Protein AF-A0A3S3RGV7-F1 (afdb_monomer_lite)

Foldseek 3Di:
DDDDDDDDQDPTVDPLLVQLLVLLCVLLVVQVFDDDPVVSVVCSPPQLLVSLVVRCVVPNGPDDDSVRSSVSSLQSSDDLVSLVVCVVVVHQFEDQDDPVCQVPCSCVSHQYYDVDPVVDDPVNVVSSVD

Structure (mmCIF, N/CA/C/O backbone):
data_AF-A0A3S3RGV7-F1
#
_entry.id   AF-A0A3S3RGV7-F1
#
loop_
_atom_site.group_PDB
_atom_site.id
_atom_site.type_symbol
_atom_site.label_atom_id
_atom_site.label_alt_id
_atom_site.label_comp_id
_atom_site.label_asym_id
_atom_site.label_entity_id
_atom_site.label_seq_id
_atom_site.pdbx_PDB_ins_code
_atom_site.Cartn_x
_atom_site.Cartn_y
_atom_site.Cartn_z
_atom_site.occupancy
_atom_site.B_iso_or_equiv
_atom_site.auth_seq_id
_atom_site.auth_comp_id
_atom_site.auth_asym_id
_atom_site.auth_atom_id
_atom_site.pdbx_PDB_model_num
ATOM 1 N N . MET A 1 1 ? 23.051 -11.922 -22.084 1.00 54.38 1 MET A N 1
ATOM 2 C CA . MET A 1 1 ? 22.846 -12.177 -20.646 1.00 54.38 1 MET A CA 1
ATOM 3 C C . MET A 1 1 ? 22.463 -10.845 -20.051 1.00 54.38 1 MET A C 1
ATOM 5 O O . MET A 1 1 ? 23.283 -9.934 -20.087 1.00 54.38 1 MET A O 1
ATOM 9 N N . THR A 1 2 ? 21.200 -10.691 -19.680 1.00 66.56 2 THR A N 1
ATOM 10 C CA . THR A 1 2 ? 20.667 -9.413 -19.209 1.00 66.56 2 THR A CA 1
ATOM 11 C C . THR A 1 2 ? 20.528 -9.514 -17.702 1.00 66.56 2 THR A C 1
ATOM 13 O O . THR A 1 2 ? 19.940 -10.471 -17.209 1.00 66.56 2 THR A O 1
ATOM 16 N N . TYR A 1 3 ? 21.135 -8.577 -16.984 1.00 74.12 3 TYR A N 1
ATOM 17 C CA . TYR A 1 3 ? 21.075 -8.513 -15.531 1.00 74.12 3 TYR A CA 1
ATOM 18 C C . TYR A 1 3 ? 20.183 -7.336 -15.158 1.00 74.12 3 TYR A C 1
ATOM 20 O O . TYR A 1 3 ? 20.345 -6.246 -15.705 1.00 74.12 3 TYR A O 1
ATOM 28 N N . ALA A 1 4 ? 19.247 -7.564 -14.247 1.00 82.50 4 ALA A N 1
ATOM 29 C CA . ALA A 1 4 ? 18.395 -6.534 -13.678 1.00 82.50 4 ALA A CA 1
ATOM 30 C C . ALA A 1 4 ? 18.506 -6.593 -12.155 1.00 82.50 4 ALA A C 1
ATOM 32 O O . ALA A 1 4 ? 18.733 -7.661 -11.585 1.00 82.50 4 ALA A O 1
ATOM 33 N N . VAL A 1 5 ? 18.356 -5.441 -11.508 1.00 83.38 5 VAL A N 1
ATOM 34 C CA . VAL A 1 5 ? 18.281 -5.333 -10.051 1.00 83.38 5 VAL A CA 1
ATOM 35 C C . VAL A 1 5 ? 16.910 -4.769 -9.720 1.00 83.38 5 VAL A C 1
ATOM 37 O O . VAL A 1 5 ? 16.525 -3.736 -10.266 1.00 83.38 5 VAL A O 1
ATOM 40 N N . ILE A 1 6 ? 16.171 -5.469 -8.863 1.00 84.25 6 ILE A N 1
ATOM 41 C CA . ILE A 1 6 ? 14.857 -5.039 -8.388 1.00 84.25 6 ILE A CA 1
ATOM 42 C C . ILE A 1 6 ? 15.060 -4.437 -7.004 1.00 84.25 6 ILE A C 1
ATOM 44 O O . ILE A 1 6 ? 15.626 -5.080 -6.121 1.00 84.25 6 ILE A O 1
ATOM 48 N N . PHE A 1 7 ? 14.617 -3.197 -6.848 1.00 81.75 7 PHE A N 1
ATOM 49 C CA . PHE A 1 7 ? 14.628 -2.478 -5.584 1.00 81.75 7 PHE A CA 1
ATOM 50 C C . PHE A 1 7 ? 13.195 -2.364 -5.082 1.00 81.75 7 PHE A C 1
ATOM 52 O O . PHE A 1 7 ? 12.288 -2.093 -5.870 1.00 81.75 7 PHE A O 1
ATOM 59 N N . ASP A 1 8 ? 13.011 -2.556 -3.781 1.00 81.50 8 ASP A N 1
ATOM 60 C CA . ASP A 1 8 ? 11.773 -2.152 -3.129 1.00 81.50 8 ASP A CA 1
ATOM 61 C C . ASP A 1 8 ? 11.682 -0.619 -3.088 1.00 81.50 8 ASP A C 1
ATOM 63 O O . ASP A 1 8 ? 12.696 0.084 -3.162 1.00 81.50 8 ASP A O 1
ATOM 67 N N . MET A 1 9 ? 10.467 -0.091 -3.020 1.00 76.25 9 MET A N 1
ATOM 68 C CA . MET A 1 9 ? 10.222 1.344 -3.055 1.00 76.25 9 MET A CA 1
ATOM 69 C C . MET A 1 9 ? 10.285 1.948 -1.650 1.00 76.25 9 MET A C 1
ATOM 71 O O . MET A 1 9 ? 11.045 2.895 -1.423 1.00 76.25 9 MET A O 1
ATOM 75 N N . ASP A 1 10 ? 9.499 1.403 -0.723 1.00 72.75 10 ASP A N 1
ATOM 76 C CA . ASP A 1 10 ? 9.257 1.982 0.597 1.00 72.75 10 ASP A CA 1
ATOM 77 C C . ASP A 1 10 ? 10.446 1.768 1.546 1.00 72.75 10 ASP A C 1
ATOM 79 O O . ASP A 1 10 ? 10.971 0.665 1.672 1.00 72.75 10 ASP A O 1
ATOM 83 N N . GLY A 1 11 ? 10.921 2.845 2.178 1.00 65.50 11 GLY A N 1
ATOM 84 C CA . GLY A 1 11 ? 12.062 2.804 3.105 1.00 65.50 11 GLY A CA 1
ATOM 85 C C . GLY A 1 11 ? 13.432 2.571 2.447 1.00 65.50 11 GLY A C 1
ATOM 86 O O . GLY A 1 11 ? 14.447 2.552 3.143 1.00 65.50 11 GLY A O 1
ATOM 87 N N . LEU A 1 12 ? 13.486 2.419 1.115 1.00 72.81 12 LEU A N 1
ATOM 88 C CA . LEU A 1 12 ? 14.729 2.240 0.357 1.00 72.81 12 LEU A CA 1
ATOM 89 C C . LEU A 1 12 ? 14.939 3.329 -0.700 1.00 72.81 12 LEU A C 1
ATOM 91 O O . LEU A 1 12 ? 15.961 4.015 -0.683 1.00 72.81 12 LEU A O 1
ATOM 95 N N . LEU A 1 13 ? 13.993 3.485 -1.631 1.00 74.62 13 LEU A N 1
ATOM 96 C CA . LEU A 1 13 ? 14.079 4.489 -2.699 1.00 74.62 13 LEU A CA 1
ATOM 97 C C . LEU A 1 13 ? 13.385 5.798 -2.325 1.00 74.62 13 LEU A C 1
ATOM 99 O O . LEU A 1 13 ? 13.789 6.863 -2.798 1.00 74.62 13 LEU A O 1
ATOM 103 N N . ILE A 1 14 ? 12.344 5.724 -1.494 1.00 73.69 14 ILE A N 1
ATOM 104 C CA . ILE A 1 14 ? 11.624 6.886 -0.979 1.00 73.69 14 ILE A CA 1
ATOM 105 C C . ILE A 1 14 ? 11.535 6.831 0.545 1.00 73.69 14 ILE A C 1
ATOM 107 O O . ILE A 1 14 ? 11.324 5.772 1.133 1.00 73.69 14 ILE A O 1
ATOM 111 N N . GLU A 1 15 ? 11.634 8.004 1.171 1.00 75.56 15 GLU A N 1
ATOM 112 C CA . GLU A 1 15 ? 11.292 8.185 2.581 1.00 75.56 15 GLU A CA 1
ATOM 113 C C . GLU A 1 15 ? 9.763 8.242 2.711 1.00 75.56 15 GLU A C 1
ATOM 115 O O . GLU A 1 15 ? 9.156 9.318 2.691 1.00 75.56 15 GLU A O 1
ATOM 120 N N . SER A 1 16 ? 9.123 7.072 2.712 1.00 76.62 16 SER A N 1
ATOM 121 C CA . SER A 1 16 ? 7.669 6.947 2.818 1.00 76.62 16 SER A CA 1
ATOM 122 C C . SER A 1 16 ? 7.174 6.784 4.252 1.00 76.62 16 SER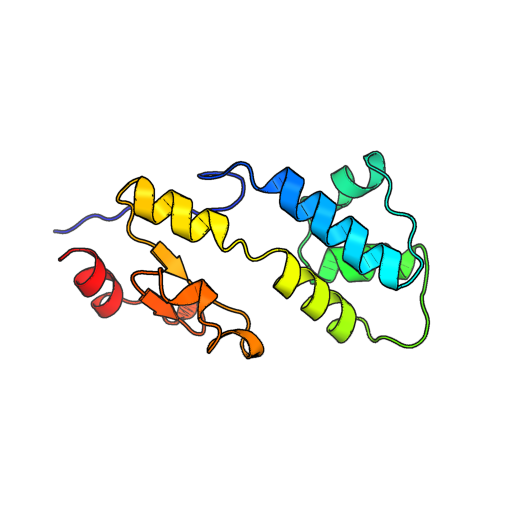 A C 1
ATOM 124 O O . SER A 1 16 ? 5.968 6.934 4.464 1.00 76.62 16 SER A O 1
ATOM 126 N N . GLU A 1 17 ? 8.043 6.580 5.250 1.00 79.62 17 GLU A N 1
ATOM 127 C CA . GLU A 1 17 ? 7.623 6.368 6.644 1.00 79.62 17 GLU A CA 1
ATOM 128 C C . GLU A 1 17 ? 6.706 7.480 7.191 1.00 79.62 17 GLU A C 1
ATOM 130 O O . GLU A 1 17 ? 5.719 7.158 7.858 1.00 79.62 17 GLU A O 1
ATOM 135 N N . PRO A 1 18 ? 6.921 8.783 6.894 1.00 81.06 18 PRO A N 1
ATOM 136 C CA . PRO A 1 18 ? 6.010 9.828 7.356 1.00 81.06 18 PRO A CA 1
ATOM 137 C C . PRO A 1 18 ? 4.591 9.690 6.787 1.00 81.06 18 PRO A C 1
ATOM 139 O O . PRO A 1 18 ? 3.620 10.042 7.457 1.00 81.06 18 PRO A O 1
ATOM 142 N N . LEU A 1 19 ? 4.458 9.180 5.557 1.00 80.38 19 LEU A N 1
ATOM 143 C CA . LEU A 1 19 ? 3.159 8.947 4.922 1.00 80.38 19 LEU A CA 1
ATOM 144 C C . LEU A 1 19 ? 2.454 7.742 5.546 1.00 80.38 19 LEU A C 1
ATOM 146 O O . LEU A 1 19 ? 1.253 7.822 5.798 1.00 80.38 19 LEU A O 1
ATOM 150 N N . TRP A 1 20 ? 3.201 6.675 5.846 1.00 80.69 20 TRP A N 1
ATOM 151 C CA . TRP A 1 20 ? 2.693 5.500 6.557 1.00 80.69 20 TRP A CA 1
ATOM 152 C C . TRP A 1 20 ? 2.176 5.866 7.952 1.00 80.69 20 TRP A C 1
ATOM 154 O O . TRP A 1 20 ? 1.036 5.548 8.281 1.00 80.69 20 TRP A O 1
ATOM 164 N N . LYS A 1 21 ? 2.943 6.642 8.731 1.00 84.62 21 LYS A N 1
ATOM 165 C CA . LYS A 1 21 ? 2.512 7.124 10.057 1.00 84.62 21 LYS A CA 1
ATOM 166 C C . LYS A 1 21 ? 1.228 7.950 9.990 1.00 84.62 21 LYS A C 1
ATOM 168 O O . LYS A 1 21 ? 0.342 7.806 10.830 1.00 84.62 21 LYS A O 1
ATOM 173 N N . GLU A 1 22 ? 1.101 8.816 8.986 1.00 85.62 22 GLU A N 1
ATOM 174 C CA . GLU A 1 22 ? -0.108 9.622 8.813 1.00 85.62 22 GLU A CA 1
ATOM 175 C C . GLU A 1 22 ? -1.313 8.777 8.370 1.00 85.62 22 GLU A C 1
ATOM 177 O O . GLU A 1 22 ? -2.428 8.996 8.850 1.00 85.62 22 GLU A O 1
ATOM 182 N N . ALA A 1 23 ? -1.104 7.796 7.489 1.00 86.00 23 ALA A N 1
ATOM 183 C CA . ALA A 1 23 ? -2.134 6.853 7.069 1.00 86.00 23 ALA A CA 1
ATOM 184 C C . ALA A 1 23 ? -2.644 6.009 8.248 1.00 86.00 23 ALA A C 1
ATOM 186 O O . ALA A 1 23 ? -3.855 5.973 8.491 1.00 86.00 23 ALA A O 1
ATOM 187 N N . GLU A 1 24 ? -1.728 5.425 9.023 1.00 89.44 24 GLU A N 1
ATOM 188 C CA . GLU A 1 24 ? -2.012 4.680 10.251 1.00 89.44 24 GLU A CA 1
ATOM 189 C C . GLU A 1 24 ? -2.833 5.543 11.218 1.00 89.44 24 GLU A C 1
ATOM 191 O O . GLU A 1 24 ? -3.945 5.178 11.616 1.00 89.44 24 GLU A O 1
ATOM 196 N N . ARG A 1 25 ? -2.346 6.751 11.529 1.00 90.81 25 ARG A N 1
ATOM 197 C CA . ARG A 1 25 ? -3.027 7.684 12.432 1.00 90.81 25 ARG A CA 1
ATOM 198 C C . ARG A 1 25 ? -4.450 7.975 11.971 1.00 90.81 25 ARG A C 1
ATOM 200 O O . ARG A 1 25 ? -5.362 7.928 12.793 1.00 90.81 25 ARG A O 1
ATOM 207 N N . GLN A 1 26 ? -4.664 8.260 10.687 1.00 91.00 26 GLN A N 1
ATOM 208 C CA . GLN A 1 26 ? -5.994 8.554 10.145 1.00 91.00 26 GLN A CA 1
ATOM 209 C C . GLN A 1 26 ? -6.945 7.356 10.236 1.00 91.00 26 GLN A C 1
ATOM 211 O O . GLN A 1 26 ? -8.090 7.518 10.668 1.00 91.00 26 GLN A O 1
ATOM 216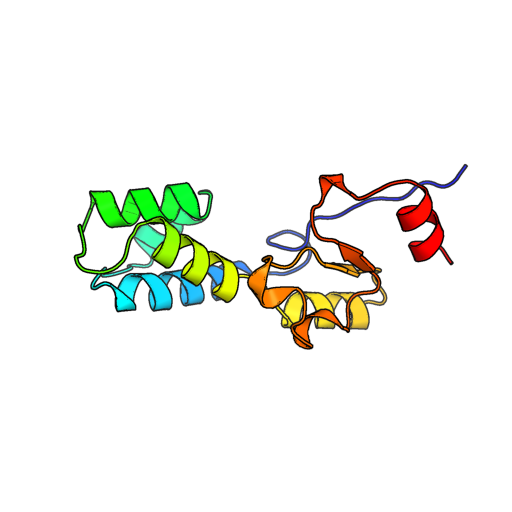 N N . VAL A 1 27 ? -6.493 6.165 9.837 1.00 92.69 27 VAL A N 1
ATOM 217 C CA . VAL A 1 27 ? -7.342 4.968 9.794 1.00 92.69 27 VAL A CA 1
ATOM 218 C C . VAL A 1 27 ? -7.712 4.516 11.201 1.00 92.69 27 VAL A C 1
ATOM 220 O O . VAL A 1 27 ? -8.902 4.371 11.495 1.00 92.69 27 VAL A O 1
ATOM 223 N N . PHE A 1 28 ? -6.741 4.392 12.104 1.00 93.81 28 PHE A N 1
ATOM 224 C CA . PHE A 1 28 ? -6.997 3.922 13.465 1.00 93.81 28 PHE A CA 1
ATOM 225 C C . PHE A 1 28 ? -7.732 4.968 14.316 1.00 93.81 28 PHE A C 1
ATOM 227 O O . PHE A 1 28 ? -8.648 4.618 15.066 1.00 93.81 28 PHE A O 1
ATOM 234 N N . SER A 1 29 ? -7.470 6.265 14.116 1.00 93.75 29 SER A N 1
ATOM 235 C CA . SER A 1 29 ? -8.281 7.320 14.751 1.00 93.75 29 SER A CA 1
ATOM 236 C C . SER A 1 29 ? -9.749 7.261 14.319 1.00 93.75 29 SER A C 1
ATOM 238 O O . SER A 1 29 ? -10.632 7.552 15.125 1.00 93.75 29 SER A O 1
ATOM 240 N N . SER A 1 30 ? -10.043 6.830 13.083 1.00 93.62 30 SER A N 1
ATOM 241 C CA . SER A 1 30 ? -11.426 6.677 12.598 1.00 93.62 30 SER A CA 1
ATOM 242 C C . SER A 1 30 ? -12.220 5.586 13.326 1.00 93.62 30 SER A C 1
ATOM 244 O O . SER A 1 30 ? -13.450 5.625 13.321 1.00 93.62 30 SER A O 1
ATOM 246 N N . VAL A 1 31 ? -11.531 4.634 13.962 1.00 94.69 31 VAL A N 1
ATOM 247 C CA . VAL A 1 31 ? -12.127 3.577 14.794 1.00 94.69 31 VAL A CA 1
ATOM 248 C C . VAL A 1 31 ? -11.928 3.830 16.294 1.00 94.69 31 VAL A C 1
ATOM 250 O O . VAL A 1 31 ? -12.196 2.960 17.114 1.00 94.69 31 VAL A O 1
ATOM 253 N N . GLY A 1 32 ? -11.510 5.043 16.673 1.00 92.38 32 GLY A N 1
ATOM 254 C CA . GLY A 1 32 ? -11.417 5.481 18.069 1.00 92.38 32 GLY A CA 1
ATOM 255 C C . GLY A 1 32 ? -10.090 5.171 18.764 1.00 92.38 32 GLY A C 1
ATOM 256 O O . GLY A 1 32 ? -9.987 5.350 19.977 1.00 92.38 32 GLY A O 1
ATOM 257 N N . VAL A 1 33 ? -9.068 4.726 18.033 1.00 93.06 33 VAL A N 1
ATOM 258 C CA . VAL A 1 33 ? -7.727 4.457 18.567 1.00 93.06 33 VAL A CA 1
ATOM 259 C C . VAL A 1 33 ? -6.909 5.745 18.643 1.00 93.06 33 VAL A C 1
ATOM 261 O O . VAL A 1 33 ? -6.845 6.515 17.691 1.00 93.06 33 VAL A O 1
ATOM 264 N N . GLN A 1 34 ? -6.248 5.968 19.779 1.00 89.38 34 GLN A N 1
ATOM 265 C CA . GLN A 1 34 ? -5.297 7.066 19.954 1.00 89.38 34 GLN A CA 1
ATOM 266 C C . GLN A 1 34 ? -3.896 6.603 19.538 1.00 89.38 34 GLN A C 1
ATOM 268 O O . GLN A 1 34 ? -3.212 5.918 20.299 1.00 89.38 34 GLN A O 1
ATOM 273 N N . VAL A 1 35 ? -3.480 6.975 18.328 1.00 87.75 35 VAL A N 1
ATOM 274 C CA . VAL A 1 35 ? -2.141 6.672 17.804 1.00 87.75 35 VAL A CA 1
ATOM 275 C C . VAL A 1 35 ? -1.161 7.735 18.299 1.00 87.75 35 VAL A C 1
ATOM 277 O O . VAL A 1 35 ? -1.313 8.915 17.987 1.00 87.75 35 VAL A O 1
ATOM 280 N N . THR A 1 36 ? -0.171 7.326 19.094 1.00 85.88 36 THR A N 1
ATOM 281 C CA . THR A 1 36 ? 0.931 8.185 19.554 1.00 85.88 36 THR A CA 1
ATOM 282 C C . THR A 1 36 ? 2.220 7.828 18.819 1.00 85.88 36 THR A C 1
ATOM 284 O O . THR A 1 36 ? 2.401 6.678 18.423 1.00 85.88 36 THR A O 1
ATOM 287 N N . ASP A 1 37 ? 3.148 8.778 18.690 1.00 82.75 37 ASP A N 1
ATOM 288 C CA . ASP A 1 37 ? 4.395 8.576 17.931 1.00 82.75 37 ASP A CA 1
ATOM 289 C C . ASP A 1 37 ? 5.224 7.386 18.444 1.00 82.75 37 ASP A C 1
ATOM 291 O O . ASP A 1 37 ? 5.722 6.582 17.662 1.00 82.75 37 ASP A O 1
ATOM 295 N N . SER A 1 38 ? 5.298 7.208 19.768 1.00 82.12 38 SER A N 1
ATOM 296 C CA . SER A 1 38 ? 6.018 6.085 20.389 1.00 82.12 38 SER A CA 1
ATOM 297 C C . SER A 1 38 ? 5.400 4.716 20.073 1.00 82.12 38 SER A C 1
ATOM 299 O O . SER A 1 38 ? 6.093 3.698 20.109 1.00 82.12 38 SER A O 1
ATOM 301 N N . LEU A 1 39 ? 4.095 4.667 19.799 1.00 79.75 39 LEU A N 1
ATOM 302 C CA . LEU A 1 39 ? 3.423 3.435 19.400 1.00 79.75 39 LEU A CA 1
ATOM 303 C C . LEU A 1 39 ? 3.519 3.203 17.896 1.00 79.75 39 LEU A C 1
ATOM 305 O O . LEU A 1 39 ? 3.713 2.056 17.507 1.00 79.75 39 LEU A O 1
ATOM 309 N N . ALA A 1 40 ? 3.482 4.273 17.100 1.00 78.12 40 ALA A N 1
ATOM 310 C CA . ALA A 1 40 ? 3.729 4.225 15.661 1.00 78.12 40 ALA A CA 1
ATOM 311 C C . ALA A 1 40 ? 5.130 3.659 15.330 1.00 78.12 40 ALA A C 1
ATOM 313 O O . ALA A 1 40 ? 5.329 2.972 14.334 1.00 78.12 40 ALA A O 1
ATOM 314 N N . GLU A 1 41 ? 6.129 3.894 16.188 1.00 83.69 41 GLU A N 1
ATOM 315 C CA . GLU A 1 41 ? 7.460 3.278 16.044 1.00 83.69 41 GLU A CA 1
ATOM 316 C C . GLU A 1 41 ? 7.455 1.756 16.257 1.00 83.69 41 GLU A C 1
ATOM 318 O O . GLU A 1 41 ? 8.238 1.047 15.631 1.00 83.69 41 GLU A O 1
ATOM 323 N N . GLN A 1 42 ? 6.577 1.231 17.121 1.00 85.06 42 GLN A N 1
ATOM 324 C CA . GLN A 1 42 ? 6.465 -0.219 17.340 1.00 85.06 42 GLN A CA 1
ATOM 325 C C . GLN A 1 42 ? 5.792 -0.906 16.154 1.00 85.06 42 GLN A C 1
ATOM 327 O O . GLN A 1 42 ? 6.119 -2.047 15.832 1.00 85.06 42 GLN A O 1
ATOM 332 N N . THR A 1 43 ? 4.844 -0.216 15.528 1.00 88.19 43 THR A N 1
ATOM 333 C CA . THR A 1 43 ? 4.041 -0.726 14.423 1.00 88.19 43 THR A CA 1
ATOM 334 C C . THR A 1 43 ? 4.716 -0.588 13.063 1.00 88.19 43 THR A C 1
ATOM 336 O O . THR A 1 43 ? 4.385 -1.351 12.163 1.00 88.19 43 THR A O 1
ATOM 339 N N . ALA A 1 44 ? 5.721 0.283 12.926 1.00 83.44 44 ALA A N 1
ATOM 340 C CA . ALA A 1 44 ? 6.426 0.541 11.667 1.00 83.44 44 ALA A CA 1
ATOM 341 C C . ALA A 1 44 ? 7.024 -0.708 10.986 1.00 83.44 44 ALA A C 1
ATOM 343 O O . ALA A 1 44 ? 7.133 -0.748 9.766 1.00 83.44 44 ALA A O 1
ATOM 344 N N . ALA A 1 45 ? 7.407 -1.734 11.754 1.00 83.38 45 ALA A N 1
ATOM 345 C CA . ALA A 1 45 ? 7.976 -2.978 11.221 1.00 83.38 45 ALA A CA 1
ATOM 346 C C . ALA A 1 45 ? 6.945 -4.112 11.048 1.00 83.38 45 ALA A C 1
ATOM 348 O O . ALA A 1 45 ? 7.314 -5.249 10.741 1.00 83.38 45 ALA A O 1
ATOM 349 N N . MET A 1 46 ? 5.666 -3.846 11.315 1.00 89.62 46 MET A N 1
ATOM 350 C CA . MET A 1 46 ? 4.599 -4.841 11.248 1.00 89.62 46 MET A CA 1
ATOM 351 C C . MET A 1 46 ? 3.959 -4.873 9.861 1.00 89.62 46 MET A C 1
ATOM 353 O O . MET A 1 46 ? 3.955 -3.891 9.127 1.00 89.62 46 MET A O 1
ATOM 357 N N . THR A 1 47 ? 3.361 -6.011 9.513 1.00 88.62 47 THR A N 1
ATOM 358 C CA . THR A 1 47 ? 2.448 -6.070 8.368 1.00 88.62 47 THR A CA 1
ATOM 359 C C . THR A 1 47 ? 1.150 -5.329 8.686 1.00 88.62 47 THR A C 1
ATOM 361 O O . THR A 1 47 ? 0.775 -5.217 9.855 1.00 88.62 47 THR A O 1
ATOM 364 N N . THR A 1 48 ? 0.417 -4.911 7.654 1.00 88.56 48 THR A N 1
ATOM 365 C CA . THR A 1 48 ? -0.916 -4.284 7.756 1.00 88.56 48 THR A CA 1
ATOM 366 C C . THR A 1 48 ? -1.864 -5.075 8.673 1.00 88.56 48 THR A C 1
ATOM 368 O O . THR A 1 48 ? -2.481 -4.522 9.591 1.00 88.56 48 THR A O 1
ATOM 371 N N . ARG A 1 49 ? -1.897 -6.410 8.523 1.00 93.00 49 ARG A N 1
ATOM 372 C CA . ARG A 1 49 ? -2.634 -7.328 9.410 1.00 93.00 49 ARG A CA 1
ATOM 373 C C . ARG A 1 49 ? -2.173 -7.234 10.861 1.00 93.00 49 ARG A C 1
ATOM 375 O O . ARG A 1 49 ? -3.001 -7.039 11.749 1.00 93.00 49 ARG A O 1
ATOM 382 N N . ALA A 1 50 ? -0.872 -7.383 11.109 1.00 93.25 50 ALA A N 1
ATOM 383 C CA . ALA A 1 50 ? -0.326 -7.400 12.464 1.00 93.25 50 ALA A CA 1
ATOM 384 C C . ALA A 1 50 ? -0.527 -6.053 13.175 1.00 93.25 50 ALA A C 1
ATOM 386 O O . ALA A 1 50 ? -0.851 -6.029 14.360 1.00 93.25 50 ALA A O 1
ATOM 387 N N . VAL A 1 51 ? -0.421 -4.941 12.444 1.00 93.25 51 VAL A N 1
ATOM 388 C CA . VAL A 1 51 ? -0.741 -3.592 12.928 1.00 93.25 51 VAL A CA 1
ATOM 389 C C . VAL A 1 51 ? -2.208 -3.475 13.330 1.00 93.25 51 VAL A C 1
ATOM 391 O O . VAL A 1 51 ? -2.533 -2.969 14.406 1.00 93.25 51 VAL A O 1
ATOM 394 N N . THR A 1 52 ? -3.101 -4.002 12.496 1.00 94.50 52 THR A N 1
ATOM 395 C CA . THR A 1 52 ? -4.543 -3.958 12.740 1.00 94.50 52 THR A CA 1
ATOM 396 C C . THR A 1 52 ? -4.911 -4.776 13.977 1.00 94.50 52 THR A C 1
ATOM 398 O O . THR A 1 52 ? -5.640 -4.300 14.850 1.00 94.50 52 THR A O 1
ATOM 401 N N . GLU A 1 53 ? -4.346 -5.975 14.117 1.00 95.50 53 GLU A N 1
ATOM 402 C CA . GLU A 1 53 ? -4.510 -6.824 15.302 1.00 95.50 53 GLU A CA 1
ATOM 403 C C . GLU A 1 53 ? -3.908 -6.188 16.562 1.00 95.50 53 GLU A C 1
ATOM 405 O O . GLU A 1 53 ? -4.531 -6.209 17.627 1.00 95.50 53 GLU A O 1
ATOM 410 N N . PHE A 1 54 ? -2.729 -5.574 16.448 1.00 94.81 54 PHE A N 1
ATOM 411 C CA . PHE A 1 54 ? -2.071 -4.863 17.540 1.00 94.81 54 PHE A CA 1
ATOM 412 C C . PHE A 1 54 ? -2.962 -3.752 18.098 1.00 94.81 54 PHE A C 1
ATOM 414 O O . PHE A 1 54 ? -3.191 -3.698 19.312 1.00 94.81 54 PHE A O 1
ATOM 421 N N . TRP A 1 55 ? -3.521 -2.904 17.235 1.00 94.50 55 TRP A N 1
ATOM 422 C CA . TRP A 1 55 ? -4.398 -1.822 17.676 1.00 94.50 55 TRP A CA 1
ATOM 423 C C . TRP A 1 55 ? -5.721 -2.336 18.232 1.00 94.50 55 TRP A C 1
ATOM 425 O O . TRP A 1 55 ? -6.163 -1.846 19.274 1.00 94.50 55 TRP A O 1
ATOM 435 N N . PHE A 1 56 ? -6.309 -3.365 17.615 1.00 95.38 56 PHE A N 1
ATOM 436 C CA . PHE A 1 56 ? -7.542 -3.973 18.114 1.00 95.38 56 PHE A CA 1
ATOM 437 C C . PHE A 1 56 ? -7.353 -4.594 19.499 1.00 95.38 56 PHE A C 1
ATOM 439 O O . PHE A 1 56 ? -8.199 -4.427 20.372 1.00 95.38 56 PHE A O 1
ATOM 446 N N . SER A 1 57 ? -6.218 -5.258 19.738 1.00 94.50 57 SER A N 1
ATOM 447 C CA . SER A 1 57 ? -5.906 -5.871 21.034 1.00 94.50 57 SER A CA 1
ATOM 448 C C . SER A 1 57 ? -5.802 -4.852 22.175 1.00 94.50 57 SER A C 1
ATOM 450 O O . SER A 1 57 ? -6.123 -5.167 23.320 1.00 94.50 57 SER A O 1
ATOM 452 N N . ARG A 1 58 ? -5.367 -3.622 21.869 1.00 92.06 58 ARG A N 1
ATOM 453 C CA . ARG A 1 58 ? -5.161 -2.546 22.850 1.00 92.06 58 ARG A CA 1
ATOM 454 C C . ARG A 1 58 ? -6.403 -1.700 23.068 1.00 92.06 58 ARG A C 1
ATOM 456 O O . ARG A 1 58 ? -6.653 -1.270 24.191 1.00 92.06 58 ARG A O 1
ATOM 463 N N . ASN A 1 59 ? -7.152 -1.439 22.005 1.00 93.44 59 ASN A N 1
ATOM 464 C CA . ASN A 1 59 ? -8.374 -0.656 22.059 1.00 93.44 59 ASN A CA 1
ATOM 465 C C . ASN A 1 59 ? -9.415 -1.261 21.108 1.00 93.44 59 ASN A C 1
ATOM 467 O O . ASN A 1 59 ? -9.541 -0.801 19.969 1.00 93.44 59 ASN A O 1
ATOM 471 N N . PRO A 1 60 ? -10.137 -2.304 21.558 1.00 94.75 60 PRO A N 1
ATOM 472 C CA . PRO A 1 60 ? -11.146 -2.956 20.740 1.00 94.75 60 PRO A CA 1
ATOM 473 C C . PRO A 1 60 ? -12.216 -1.956 20.303 1.00 94.75 60 PRO A C 1
ATOM 475 O O . PRO A 1 60 ? -12.878 -1.329 21.133 1.00 94.75 60 PRO A O 1
ATOM 478 N N . TRP A 1 61 ? -12.401 -1.822 18.995 1.00 95.50 61 TRP A N 1
ATOM 479 C CA . TRP A 1 61 ? -13.475 -1.021 18.418 1.00 95.50 61 TRP A CA 1
ATOM 480 C C . TRP A 1 61 ? -14.689 -1.884 18.073 1.00 95.50 61 TRP A C 1
ATOM 482 O O . TRP A 1 61 ? -14.637 -3.114 18.060 1.00 95.50 61 TRP A O 1
ATOM 492 N N . VAL A 1 62 ? -15.808 -1.225 17.775 1.00 94.12 62 VAL A N 1
ATOM 493 C CA . VAL A 1 62 ? -17.063 -1.872 17.377 1.00 94.12 62 VAL A CA 1
ATOM 494 C C . VAL A 1 62 ? -17.482 -1.358 16.002 1.00 94.12 62 VAL A C 1
ATOM 496 O O . VAL A 1 62 ? -17.313 -0.180 15.694 1.00 94.12 62 VAL A O 1
ATOM 499 N N . GLY A 1 63 ? -18.059 -2.236 15.181 1.00 93.50 63 GLY A N 1
ATOM 500 C CA . GLY A 1 63 ? -18.726 -1.881 13.925 1.00 93.50 63 GLY A CA 1
ATOM 501 C C . GLY A 1 63 ? -17.958 -2.263 12.663 1.00 93.50 63 GLY A C 1
ATOM 502 O O . GLY A 1 63 ? -18.588 -2.764 11.740 1.00 93.50 63 GLY A O 1
ATOM 503 N N . LYS A 1 64 ? -16.631 -2.086 12.636 1.00 94.81 64 LYS A N 1
ATOM 504 C CA . LYS A 1 64 ? -15.776 -2.534 11.523 1.00 94.81 64 LYS A CA 1
ATOM 505 C C . LYS A 1 64 ? -15.047 -3.826 11.870 1.00 94.81 64 LYS A C 1
ATOM 507 O O . LYS A 1 64 ? -14.519 -3.946 12.979 1.00 94.81 64 LYS A O 1
ATOM 512 N N . SER A 1 65 ? -14.989 -4.760 10.929 1.00 96.06 65 SER A N 1
ATOM 513 C CA . SER A 1 65 ? -14.153 -5.956 11.038 1.00 96.06 65 SER A CA 1
ATOM 514 C C . SER A 1 65 ? -12.661 -5.602 10.963 1.00 96.06 65 SER A C 1
ATOM 516 O O . SER A 1 65 ? -12.292 -4.492 10.574 1.00 96.06 65 SER A O 1
ATOM 518 N N . LEU A 1 66 ? -11.791 -6.545 11.341 1.00 94.81 66 LEU A N 1
ATOM 519 C CA . LEU A 1 66 ? -10.345 -6.383 11.149 1.00 94.81 66 LEU A CA 1
ATOM 520 C C . LEU A 1 66 ? -10.004 -6.235 9.662 1.00 94.81 66 LEU A C 1
ATOM 522 O O . LEU A 1 66 ? -9.219 -5.364 9.317 1.00 94.81 66 LEU A O 1
ATOM 526 N N . ASP A 1 67 ? -10.646 -7.021 8.796 1.00 93.81 67 ASP A N 1
ATOM 527 C CA . ASP A 1 67 ? -10.401 -6.992 7.351 1.00 93.81 67 ASP A CA 1
ATOM 528 C C . ASP A 1 67 ? -10.766 -5.623 6.750 1.00 93.81 67 ASP A C 1
ATOM 530 O O . ASP A 1 67 ? -10.009 -5.059 5.970 1.00 93.81 67 ASP A O 1
ATOM 534 N N . GLU A 1 68 ? -11.881 -5.017 7.181 1.00 93.06 68 GLU A N 1
ATOM 535 C CA . GLU A 1 68 ? -12.284 -3.683 6.711 1.00 93.06 68 GLU A CA 1
ATOM 536 C C . GLU A 1 68 ? -11.296 -2.580 7.115 1.00 93.06 68 GLU A C 1
ATOM 538 O O . GLU A 1 68 ? -11.149 -1.583 6.402 1.00 93.06 68 GLU A O 1
ATOM 543 N N . VAL A 1 69 ? -10.658 -2.716 8.281 1.00 93.19 69 VAL A N 1
ATOM 544 C CA . VAL A 1 69 ? -9.671 -1.747 8.776 1.00 93.19 69 VAL A CA 1
ATOM 545 C C . VAL A 1 69 ? -8.313 -1.974 8.121 1.00 93.19 69 VAL A C 1
ATOM 547 O O . VAL A 1 69 ? -7.695 -0.997 7.700 1.00 93.19 69 VAL A O 1
ATOM 550 N N . GLU A 1 70 ? -7.892 -3.229 7.966 1.00 91.88 70 GLU A N 1
ATOM 551 C CA . GLU A 1 70 ? -6.675 -3.594 7.238 1.00 91.88 70 GLU A CA 1
ATOM 552 C C . GLU A 1 70 ? -6.733 -3.093 5.791 1.00 91.88 70 GLU A C 1
ATOM 554 O O . GLU A 1 70 ? -5.823 -2.400 5.340 1.00 91.88 70 GLU A O 1
ATOM 559 N N . ASP A 1 71 ? -7.833 -3.354 5.080 1.00 88.31 71 ASP A N 1
ATOM 560 C CA . ASP A 1 71 ? -8.016 -2.890 3.703 1.00 88.31 71 ASP A CA 1
ATOM 561 C C . ASP A 1 71 ? -7.980 -1.358 3.614 1.00 88.31 71 ASP A C 1
ATOM 563 O O . ASP A 1 71 ? -7.458 -0.782 2.654 1.00 88.31 71 ASP A O 1
ATOM 567 N N . ALA A 1 72 ? -8.558 -0.667 4.601 1.00 88.56 72 ALA A N 1
ATOM 568 C CA . ALA A 1 72 ? -8.541 0.790 4.650 1.00 88.56 72 ALA A CA 1
ATOM 569 C C . ALA A 1 72 ? -7.124 1.343 4.853 1.00 88.56 72 ALA A C 1
ATOM 571 O O . ALA A 1 72 ? -6.783 2.358 4.241 1.00 88.56 72 ALA A O 1
ATOM 572 N N . GLU A 1 73 ? -6.314 0.687 5.681 1.00 86.62 73 GLU A N 1
ATOM 573 C CA . GLU A 1 73 ? -4.918 1.039 5.936 1.00 86.62 73 GLU A CA 1
ATOM 574 C C . GLU A 1 73 ? -4.052 0.763 4.701 1.00 86.62 73 GLU A C 1
ATOM 576 O O . GLU A 1 73 ? -3.478 1.704 4.148 1.00 86.62 73 GLU A O 1
ATOM 581 N N . ALA A 1 74 ? -4.107 -0.447 4.139 1.00 82.31 74 ALA A N 1
ATOM 582 C CA . ALA A 1 74 ? -3.384 -0.817 2.922 1.00 82.31 74 ALA A CA 1
ATOM 583 C C . ALA A 1 74 ? -3.649 0.150 1.749 1.00 82.31 74 ALA A C 1
ATOM 585 O O . ALA A 1 74 ? -2.719 0.608 1.081 1.00 82.31 74 ALA A O 1
ATOM 586 N N . ARG A 1 75 ? -4.911 0.540 1.514 1.00 80.00 75 ARG A N 1
ATOM 587 C CA . ARG A 1 75 ? -5.276 1.506 0.453 1.00 80.00 75 ARG A CA 1
ATOM 588 C C . ARG A 1 75 ? -4.716 2.909 0.689 1.00 80.00 75 ARG A C 1
ATOM 590 O O . ARG A 1 75 ? -4.500 3.656 -0.270 1.00 80.00 75 ARG A O 1
ATOM 597 N N . ARG A 1 76 ? -4.534 3.301 1.950 1.00 81.00 76 ARG A N 1
ATOM 598 C CA . ARG A 1 76 ? -4.044 4.630 2.337 1.00 81.00 76 ARG A CA 1
ATOM 599 C C . ARG A 1 76 ? -2.522 4.723 2.222 1.00 81.00 76 ARG A C 1
ATOM 601 O O . ARG A 1 76 ? -2.020 5.808 1.935 1.00 81.00 76 ARG A O 1
ATOM 608 N N . CYS A 1 77 ? -1.828 3.601 2.386 1.00 70.50 77 CYS A N 1
ATOM 609 C CA . CYS A 1 77 ? -0.371 3.519 2.379 1.00 70.50 77 CYS A CA 1
ATOM 610 C C . CYS A 1 77 ? 0.239 3.448 0.968 1.00 70.50 77 CYS A C 1
ATOM 612 O O . CYS A 1 77 ? 1.363 3.904 0.759 1.00 70.50 77 CYS A O 1
ATOM 614 N N . VAL A 1 78 ? -0.506 2.978 -0.044 1.00 66.69 78 VAL A N 1
ATOM 615 C CA . VAL A 1 78 ? 0.004 2.936 -1.426 1.00 66.69 78 VAL A CA 1
ATOM 616 C C . VAL A 1 78 ? 0.168 4.344 -2.012 1.00 66.69 78 VAL A C 1
ATOM 618 O O . VAL A 1 78 ? -0.795 5.041 -2.352 1.00 66.69 78 VAL A O 1
ATOM 621 N N . SER A 1 79 ? 1.427 4.738 -2.188 1.00 68.12 79 SER A N 1
ATOM 622 C CA . SER A 1 79 ? 1.817 6.088 -2.572 1.00 68.12 79 SER A CA 1
ATOM 623 C C . SER A 1 79 ? 1.847 6.302 -4.091 1.00 68.12 79 SER A C 1
ATOM 625 O O . SER A 1 79 ? 2.766 5.882 -4.795 1.00 68.12 79 SER A O 1
ATOM 627 N N . HIS A 1 80 ? 0.874 7.060 -4.612 1.00 75.75 80 HIS A N 1
ATOM 628 C CA . HIS A 1 80 ? 0.937 7.601 -5.977 1.00 75.75 80 HIS A CA 1
ATOM 629 C C . HIS A 1 80 ? 2.196 8.463 -6.194 1.00 75.75 80 HIS A C 1
ATOM 631 O O . HIS A 1 80 ? 2.768 8.463 -7.285 1.00 75.75 80 HIS A O 1
ATOM 637 N N . SER A 1 81 ? 2.668 9.175 -5.162 1.00 75.81 81 SER A N 1
ATOM 638 C CA . SER A 1 81 ? 3.870 10.004 -5.276 1.00 75.81 81 SER A CA 1
ATOM 639 C C . SER A 1 81 ? 5.143 9.174 -5.446 1.00 75.81 81 SER A C 1
ATOM 641 O O . SER A 1 81 ? 6.046 9.637 -6.142 1.00 75.81 81 SER A O 1
ATOM 643 N N . GLY A 1 82 ? 5.191 7.946 -4.918 1.00 79.31 82 GLY A N 1
ATOM 644 C CA . GLY A 1 82 ? 6.289 7.003 -5.153 1.00 79.31 82 GLY A CA 1
ATOM 645 C C . GLY A 1 82 ? 6.455 6.657 -6.634 1.00 79.31 82 GLY A C 1
ATOM 646 O O . GLY A 1 82 ? 7.546 6.793 -7.188 1.00 79.31 82 GLY A O 1
ATOM 647 N N . LEU A 1 83 ? 5.350 6.350 -7.322 1.00 83.94 83 LEU A N 1
ATOM 648 C CA . LEU A 1 83 ? 5.366 6.103 -8.768 1.00 83.94 83 LEU A CA 1
ATOM 649 C C . LEU A 1 83 ? 5.822 7.336 -9.558 1.00 83.94 83 LEU A C 1
ATOM 651 O O . LEU A 1 83 ? 6.657 7.232 -10.453 1.00 83.94 83 LEU A O 1
ATOM 655 N N . ILE A 1 84 ? 5.318 8.521 -9.209 1.00 84.06 84 ILE A N 1
ATOM 656 C CA . ILE A 1 84 ? 5.715 9.774 -9.867 1.00 84.06 84 ILE A CA 1
ATOM 657 C C . ILE A 1 84 ? 7.206 10.064 -9.659 1.00 84.06 84 ILE A C 1
ATOM 659 O O . ILE A 1 84 ? 7.880 10.500 -10.595 1.00 84.06 84 ILE A O 1
ATOM 663 N N . ALA A 1 85 ? 7.732 9.822 -8.457 1.00 83.38 85 ALA A N 1
ATOM 664 C CA . ALA A 1 85 ? 9.148 9.992 -8.152 1.00 83.38 85 ALA A CA 1
ATOM 665 C C . ALA A 1 85 ? 10.015 9.030 -8.976 1.00 83.38 85 ALA A C 1
ATOM 667 O O . ALA A 1 85 ? 10.946 9.486 -9.643 1.00 83.38 85 ALA A O 1
ATOM 668 N N . ALA A 1 86 ? 9.657 7.742 -9.020 1.00 84.75 86 ALA A N 1
ATOM 669 C CA . ALA A 1 86 ? 10.344 6.743 -9.836 1.00 84.75 86 ALA A CA 1
ATOM 670 C C . ALA A 1 86 ? 10.373 7.148 -11.318 1.00 84.75 86 ALA A C 1
ATOM 672 O O . ALA A 1 86 ? 11.442 7.191 -11.932 1.00 84.75 86 ALA A O 1
ATOM 673 N N . LYS A 1 87 ? 9.228 7.564 -11.879 1.00 87.88 87 LYS A N 1
ATOM 674 C CA . LYS A 1 87 ? 9.158 8.023 -13.274 1.00 87.88 87 LYS A CA 1
ATOM 675 C C . LYS A 1 87 ? 10.009 9.263 -13.539 1.00 87.88 87 LYS A C 1
ATOM 677 O O . LYS A 1 87 ? 10.678 9.324 -14.566 1.00 87.88 87 LYS A O 1
ATOM 682 N N . ARG A 1 88 ? 10.031 10.238 -12.625 1.00 87.38 88 ARG A N 1
ATOM 683 C CA . ARG A 1 88 ? 10.886 11.437 -12.741 1.00 87.38 88 ARG A CA 1
ATOM 684 C C . ARG A 1 88 ? 12.377 11.114 -12.661 1.00 87.38 88 ARG A C 1
ATOM 686 O O . ARG A 1 88 ? 13.171 11.816 -13.277 1.00 87.38 88 ARG A O 1
ATOM 693 N N . ALA A 1 89 ? 12.741 10.058 -11.940 1.00 87.62 89 ALA A N 1
ATOM 694 C CA . ALA A 1 89 ? 14.102 9.535 -11.873 1.00 87.62 89 ALA A CA 1
ATOM 695 C C . ALA A 1 89 ? 14.463 8.620 -13.060 1.00 87.62 89 ALA A C 1
ATOM 697 O O . ALA A 1 89 ? 15.565 8.080 -13.096 1.00 87.62 89 ALA A O 1
ATOM 698 N N . ASN A 1 90 ? 13.555 8.454 -14.032 1.00 87.00 90 ASN A N 1
ATOM 699 C CA . ASN A 1 90 ? 13.704 7.546 -15.169 1.00 87.00 90 ASN A CA 1
ATOM 700 C C . ASN A 1 90 ? 13.910 6.072 -14.753 1.00 87.00 90 ASN A C 1
ATOM 702 O O . ASN A 1 90 ? 14.591 5.310 -15.438 1.00 87.00 90 ASN A O 1
ATOM 706 N N . ILE A 1 91 ? 13.324 5.681 -13.617 1.00 89.19 91 ILE A N 1
ATOM 707 C CA . ILE A 1 91 ? 13.285 4.303 -13.117 1.00 89.19 91 ILE A CA 1
ATOM 708 C C . ILE A 1 91 ? 12.030 3.615 -13.671 1.00 89.19 91 ILE A C 1
ATOM 710 O O . ILE A 1 91 ? 10.953 4.216 -13.730 1.00 89.19 91 ILE A O 1
ATOM 714 N N . GLN A 1 92 ? 12.176 2.352 -14.077 1.00 90.75 92 GLN A N 1
ATOM 715 C CA . GLN A 1 92 ? 11.058 1.491 -14.469 1.00 90.75 92 GLN A CA 1
ATOM 716 C C . GLN A 1 92 ? 10.247 1.111 -13.224 1.00 90.75 92 GLN A C 1
ATOM 718 O O . GLN A 1 92 ? 10.806 0.580 -12.265 1.00 90.75 92 GL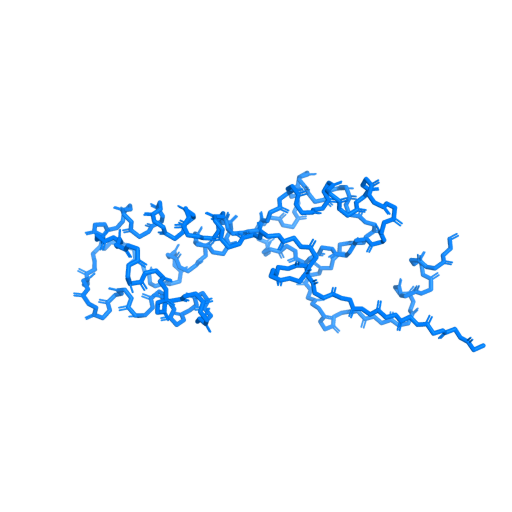N A O 1
ATOM 723 N N . ALA A 1 93 ? 8.943 1.379 -13.229 1.00 90.38 93 ALA A N 1
ATOM 724 C CA . ALA A 1 93 ? 8.072 1.179 -12.076 1.00 90.38 93 ALA A CA 1
ATOM 725 C C . ALA A 1 93 ? 7.008 0.111 -12.356 1.00 90.38 93 ALA A C 1
ATOM 727 O O . ALA A 1 93 ? 6.209 0.243 -13.284 1.00 90.38 93 ALA A O 1
ATOM 728 N N . VAL A 1 94 ? 6.960 -0.919 -11.510 1.00 91.56 94 VAL A N 1
ATOM 729 C CA . VAL A 1 94 ? 5.905 -1.940 -11.516 1.00 91.56 94 VAL A CA 1
ATOM 730 C C . VAL A 1 94 ? 4.986 -1.692 -10.327 1.00 91.56 94 VAL A C 1
ATOM 732 O O . VAL A 1 94 ? 5.449 -1.628 -9.193 1.00 91.56 94 VAL A O 1
ATOM 735 N N . ALA A 1 95 ? 3.685 -1.553 -10.572 1.00 90.62 95 ALA A N 1
ATOM 736 C CA . ALA A 1 95 ? 2.687 -1.399 -9.520 1.00 90.62 95 ALA A CA 1
ATOM 737 C C . ALA A 1 95 ? 1.915 -2.704 -9.298 1.00 90.62 95 ALA A C 1
ATOM 739 O O . ALA A 1 95 ? 1.481 -3.346 -10.258 1.00 90.62 95 ALA A O 1
ATOM 740 N N . VAL A 1 96 ? 1.667 -3.043 -8.032 1.00 89.50 96 VAL A N 1
ATOM 741 C CA . VAL A 1 96 ? 0.770 -4.138 -7.626 1.00 89.50 96 VAL A CA 1
ATOM 742 C C . VAL A 1 96 ? -0.336 -3.561 -6.737 1.00 89.50 96 VAL A C 1
ATOM 744 O O . VAL A 1 96 ? -0.180 -3.502 -5.519 1.00 89.50 96 VAL A O 1
ATOM 747 N N . PRO A 1 97 ? -1.422 -3.029 -7.329 1.00 88.00 97 PRO A N 1
ATOM 748 C CA . PRO A 1 97 ? -2.509 -2.418 -6.572 1.00 88.00 97 PRO A CA 1
ATOM 749 C C . PRO A 1 97 ? -3.305 -3.434 -5.756 1.00 88.00 97 PRO A C 1
ATOM 751 O O . PRO A 1 97 ? -3.458 -4.584 -6.168 1.00 88.00 97 PRO A O 1
ATOM 754 N N . HIS A 1 98 ? -3.948 -2.960 -4.685 1.00 84.88 98 HIS A N 1
ATOM 755 C CA . HIS A 1 98 ? -5.052 -3.692 -4.066 1.00 84.88 98 HIS A CA 1
ATOM 756 C C . HIS A 1 98 ? -6.129 -4.025 -5.125 1.00 84.88 98 HIS A C 1
ATOM 758 O O . HIS A 1 98 ? -6.398 -3.165 -5.974 1.00 8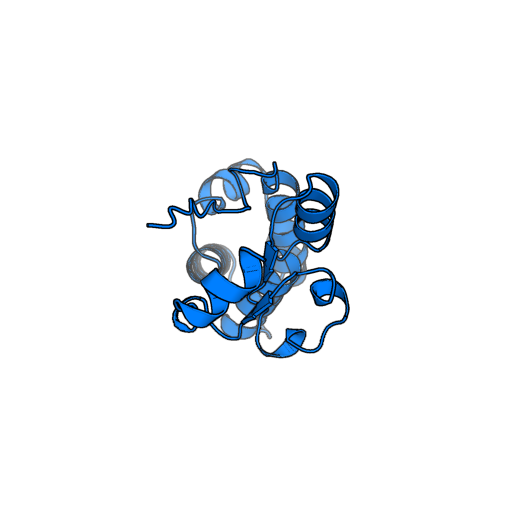4.88 98 HIS A O 1
ATOM 764 N N . PRO A 1 99 ? -6.782 -5.207 -5.089 1.00 86.00 99 PRO A N 1
ATOM 765 C CA . PRO A 1 99 ? -7.758 -5.625 -6.102 1.00 86.00 99 PRO A CA 1
ATOM 766 C C . PRO A 1 99 ? -8.815 -4.569 -6.457 1.00 86.00 99 PRO A C 1
ATOM 768 O O . PRO A 1 99 ? -9.048 -4.306 -7.636 1.00 86.00 99 PRO A O 1
ATOM 771 N N . ASP A 1 100 ? -9.386 -3.892 -5.458 1.00 85.00 100 ASP A N 1
ATOM 772 C CA . ASP A 1 100 ? -10.409 -2.853 -5.678 1.00 85.00 100 ASP A CA 1
ATOM 773 C C . ASP A 1 100 ? -9.872 -1.570 -6.320 1.00 85.00 100 ASP A C 1
ATOM 775 O O . ASP A 1 100 ? -10.619 -0.803 -6.925 1.00 85.00 100 ASP A O 1
ATOM 779 N N . GLU A 1 101 ? -8.568 -1.322 -6.209 1.00 85.62 101 GLU A N 1
ATOM 780 C CA . GLU A 1 101 ? -7.914 -0.169 -6.817 1.00 85.62 101 GLU A CA 1
ATOM 781 C C . GLU A 1 101 ? -7.192 -0.520 -8.120 1.00 85.62 101 GLU A C 1
ATOM 783 O O . GLU A 1 101 ? -6.563 0.349 -8.728 1.00 85.62 101 GLU A O 1
ATOM 788 N N . TYR A 1 102 ? -7.298 -1.763 -8.601 1.00 88.88 102 TYR A N 1
ATOM 789 C CA . TYR A 1 102 ? -6.624 -2.190 -9.824 1.00 88.88 102 TYR A CA 1
ATOM 790 C C . TYR A 1 102 ? -7.003 -1.324 -11.031 1.00 88.88 102 TYR A C 1
ATOM 792 O O . TYR A 1 102 ? -6.171 -1.083 -11.901 1.00 88.88 102 TYR A O 1
ATOM 800 N N . HIS A 1 103 ? -8.223 -0.787 -11.079 1.00 90.25 103 HIS A N 1
ATOM 801 C CA . HIS A 1 103 ? -8.681 0.108 -12.149 1.00 90.25 103 HIS A CA 1
ATOM 802 C C . HIS A 1 103 ? -8.483 1.602 -11.853 1.00 90.25 103 HIS A C 1
ATOM 804 O O . HIS A 1 103 ? -8.842 2.435 -12.679 1.00 90.25 103 HIS A O 1
ATOM 810 N N . ASN A 1 104 ? -7.893 1.956 -10.711 1.00 88.25 104 ASN A N 1
ATOM 811 C CA . ASN A 1 104 ? -7.656 3.346 -10.341 1.00 88.25 104 ASN A CA 1
ATOM 812 C C . ASN A 1 104 ? -6.592 3.980 -11.259 1.00 88.25 104 ASN A C 1
ATOM 814 O O . ASN A 1 104 ? -5.501 3.429 -11.456 1.00 88.25 104 ASN A O 1
ATOM 818 N N . GLU A 1 105 ? -6.905 5.160 -11.799 1.00 88.62 105 GLU A N 1
ATOM 819 C CA . GLU A 1 105 ? -6.044 5.919 -12.714 1.00 88.62 105 GLU A CA 1
ATOM 820 C C . GLU A 1 105 ? -4.717 6.345 -12.072 1.00 88.62 105 GLU A C 1
ATOM 822 O O . GLU A 1 105 ? -3.728 6.556 -12.777 1.00 88.62 105 GLU A O 1
ATOM 827 N N . LYS A 1 106 ? -4.642 6.386 -10.732 1.00 86.19 106 LYS A N 1
ATOM 828 C CA . LYS A 1 106 ? -3.401 6.696 -10.002 1.00 86.19 106 LYS A CA 1
ATOM 829 C C . LYS A 1 106 ? -2.245 5.746 -10.345 1.00 86.19 106 LYS A C 1
ATOM 831 O O . LYS A 1 106 ? -1.087 6.115 -10.170 1.00 86.19 106 LYS A O 1
ATOM 836 N N . PHE A 1 107 ? -2.540 4.544 -10.844 1.00 88.94 107 PHE A N 1
ATOM 837 C CA . PHE A 1 107 ? -1.537 3.548 -11.228 1.00 88.94 107 PHE A CA 1
ATOM 838 C C . PHE A 1 107 ? -1.168 3.569 -12.713 1.00 88.94 107 PHE A C 1
ATOM 840 O O . PHE A 1 107 ? -0.245 2.867 -13.107 1.00 88.94 107 PHE A O 1
AT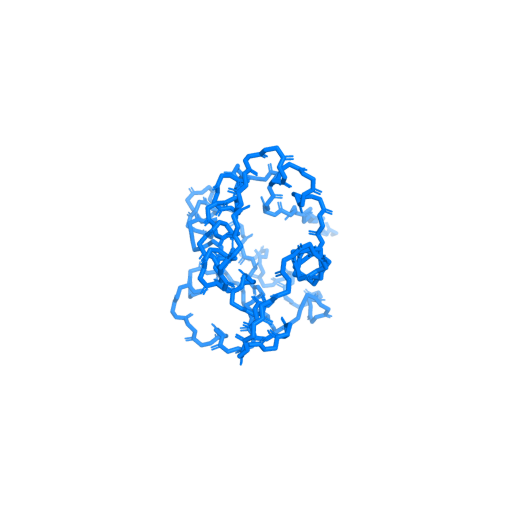OM 847 N N . THR A 1 108 ? -1.853 4.356 -13.547 1.00 89.62 108 THR A N 1
ATOM 848 C CA . THR A 1 108 ? -1.610 4.416 -15.004 1.00 89.62 108 THR A CA 1
ATOM 849 C C . THR A 1 108 ? -0.210 4.929 -15.350 1.00 89.62 108 THR A C 1
ATOM 851 O O . THR A 1 108 ? 0.282 4.701 -16.447 1.00 89.62 108 THR A O 1
ATOM 854 N N . VAL A 1 109 ? 0.447 5.609 -14.410 1.00 89.62 109 VAL A N 1
ATOM 855 C CA . VAL A 1 109 ? 1.817 6.111 -14.557 1.00 89.62 109 VAL A CA 1
ATOM 856 C C . VAL A 1 109 ? 2.899 5.026 -14.409 1.00 89.62 109 VAL A C 1
ATOM 858 O O . VAL A 1 109 ? 4.051 5.278 -14.755 1.00 89.62 109 VAL A O 1
ATOM 861 N N . ALA A 1 110 ? 2.555 3.838 -13.898 1.00 91.44 110 ALA A N 1
ATOM 862 C CA . ALA A 1 110 ? 3.474 2.703 -13.822 1.00 91.44 110 ALA A CA 1
ATOM 863 C C . ALA A 1 110 ? 3.726 2.100 -15.215 1.00 91.44 110 ALA A C 1
ATOM 865 O O . ALA A 1 110 ? 2.819 2.046 -16.045 1.00 91.44 110 ALA A O 1
ATOM 866 N N . ASP A 1 111 ? 4.937 1.596 -15.452 1.00 93.75 111 ASP A N 1
ATOM 867 C CA . ASP A 1 111 ? 5.316 0.932 -16.708 1.00 93.75 111 ASP A CA 1
ATOM 868 C C . ASP A 1 111 ? 4.649 -0.441 -16.859 1.00 93.75 111 ASP A C 1
ATOM 870 O O . ASP A 1 111 ? 4.391 -0.914 -17.968 1.00 93.75 111 ASP A O 1
ATOM 874 N N . LEU A 1 112 ? 4.337 -1.073 -15.726 1.00 94.00 112 LEU A N 1
ATOM 875 C CA . LEU A 1 112 ? 3.607 -2.329 -15.653 1.00 94.00 112 LEU A CA 1
ATOM 876 C C . LEU A 1 112 ? 2.689 -2.341 -14.427 1.00 94.00 112 LEU A C 1
ATOM 878 O O . LEU A 1 112 ? 3.059 -1.875 -13.350 1.00 94.00 112 LEU A O 1
ATOM 882 N N . LYS A 1 113 ? 1.496 -2.919 -14.584 1.00 93.31 113 LYS A N 1
ATOM 883 C CA . LYS A 1 113 ? 0.563 -3.202 -13.488 1.00 93.31 113 LYS A CA 1
ATOM 884 C C . LYS A 1 113 ? 0.324 -4.701 -13.400 1.00 93.31 113 LYS A C 1
ATOM 886 O O . LYS A 1 113 ? -0.046 -5.310 -14.401 1.00 93.31 113 LYS A O 1
ATOM 891 N N . LEU A 1 114 ? 0.490 -5.268 -12.211 1.00 94.38 114 LEU A N 1
ATOM 892 C CA . LEU A 1 114 ? 0.225 -6.677 -11.924 1.00 94.38 114 LEU A CA 1
ATOM 893 C C . LEU A 1 114 ? -0.867 -6.820 -10.865 1.00 94.38 114 LEU A C 1
ATOM 895 O O . LEU A 1 114 ? -1.127 -5.894 -10.097 1.00 94.38 114 LEU A O 1
ATOM 899 N N . LYS A 1 115 ? -1.514 -7.987 -10.833 1.00 92.31 115 LYS A N 1
ATOM 900 C CA . LYS A 1 115 ? -2.465 -8.344 -9.770 1.00 92.31 115 LYS A CA 1
ATOM 901 C C . LYS A 1 115 ? -1.749 -8.917 -8.552 1.00 92.31 115 LYS A C 1
ATOM 903 O O . LYS A 1 115 ? -2.212 -8.729 -7.434 1.00 92.31 115 LYS A O 1
ATOM 908 N N . SER A 1 116 ? -0.628 -9.598 -8.776 1.00 91.69 116 SER A N 1
ATOM 909 C CA . SER A 1 116 ? 0.248 -10.128 -7.739 1.00 91.69 116 SER A CA 1
ATOM 910 C C . SER A 1 116 ? 1.713 -9.987 -8.146 1.00 91.69 116 SER A C 1
ATOM 912 O O . SER A 1 116 ? 2.053 -10.098 -9.323 1.00 91.69 116 SER A O 1
ATOM 914 N N . LEU A 1 117 ? 2.605 -9.812 -7.165 1.00 88.75 117 LEU A N 1
ATOM 915 C CA . LEU A 1 117 ? 4.053 -9.884 -7.394 1.00 88.75 117 LEU A CA 1
ATOM 916 C C . LEU A 1 117 ? 4.481 -11.254 -7.940 1.00 88.75 117 LEU A C 1
ATOM 918 O O . LEU A 1 117 ? 5.428 -11.335 -8.716 1.00 88.75 117 LEU A O 1
ATOM 922 N N . SER A 1 118 ? 3.760 -12.324 -7.589 1.00 92.69 118 SER A N 1
ATOM 923 C CA . SER A 1 118 ? 4.023 -13.675 -8.102 1.00 92.69 118 SER A CA 1
ATOM 924 C C . SER A 1 118 ? 3.721 -13.835 -9.596 1.00 92.69 118 SER A C 1
ATOM 926 O O . SER A 1 118 ? 4.163 -14.814 -10.188 1.00 92.69 118 SER A O 1
ATOM 928 N N . ASP A 1 119 ? 3.003 -12.888 -10.210 1.00 94.31 119 ASP A N 1
ATOM 929 C CA . ASP A 1 119 ? 2.728 -12.893 -11.652 1.00 94.31 119 ASP A CA 1
ATOM 930 C C . ASP A 1 119 ? 3.923 -12.361 -12.472 1.00 94.31 119 ASP A C 1
ATOM 932 O O . ASP A 1 119 ? 3.941 -12.470 -13.702 1.00 94.31 119 ASP A O 1
ATOM 936 N N . PHE A 1 120 ? 4.926 -11.762 -11.818 1.00 93.25 120 PHE A N 1
ATOM 937 C CA . PHE A 1 120 ? 6.107 -11.228 -12.490 1.00 93.25 120 PHE A CA 1
ATOM 938 C C . PHE A 1 120 ? 6.961 -12.359 -13.087 1.00 93.25 120 PHE A C 1
ATOM 940 O O . PHE A 1 120 ? 7.249 -13.355 -12.427 1.00 93.25 120 PHE A O 1
ATOM 947 N N . ASN A 1 121 ? 7.369 -12.210 -14.350 1.00 93.06 121 ASN A N 1
ATOM 948 C CA . ASN A 1 121 ? 8.081 -13.241 -15.106 1.00 93.06 121 ASN A CA 1
ATOM 949 C C . ASN A 1 121 ? 9.009 -12.617 -16.166 1.00 93.06 121 ASN A C 1
ATOM 951 O O . ASN A 1 121 ? 9.074 -11.393 -16.310 1.00 93.06 121 ASN A O 1
ATOM 955 N N . ASP A 1 122 ? 9.711 -13.460 -16.924 1.00 91.56 122 ASP A N 1
ATOM 956 C CA . ASP A 1 122 ? 10.695 -13.021 -17.918 1.00 91.56 122 ASP A CA 1
ATOM 957 C C . ASP A 1 122 ? 10.089 -12.184 -19.057 1.00 91.56 122 ASP A C 1
ATOM 959 O O . ASP A 1 122 ? 10.750 -11.275 -19.556 1.00 91.56 122 ASP A O 1
ATOM 963 N N . GLU A 1 123 ? 8.836 -12.422 -19.461 1.00 92.56 123 GLU A N 1
ATOM 964 C CA . GLU A 1 123 ? 8.179 -11.609 -20.495 1.00 92.56 123 GLU A CA 1
ATOM 965 C C . GLU A 1 123 ? 7.978 -10.170 -20.009 1.00 92.56 123 GLU A C 1
ATOM 967 O O . GLU A 1 123 ? 8.299 -9.219 -20.726 1.00 92.56 123 GLU A O 1
ATOM 972 N N . HIS A 1 124 ? 7.534 -10.013 -18.760 1.00 93.25 124 HIS A N 1
ATOM 973 C CA . HIS A 1 124 ? 7.397 -8.715 -18.103 1.00 93.25 124 HIS A CA 1
ATOM 974 C C . HIS A 1 124 ? 8.748 -8.006 -17.959 1.00 93.25 124 HIS A C 1
ATOM 976 O O . HIS A 1 124 ? 8.864 -6.818 -18.259 1.00 93.25 124 HIS A O 1
ATOM 982 N N . LEU A 1 125 ? 9.795 -8.733 -17.563 1.00 90.56 125 LEU A N 1
ATOM 983 C CA . LEU A 1 125 ? 11.140 -8.170 -17.466 1.00 90.56 125 LEU A CA 1
ATOM 984 C C . LEU A 1 125 ? 11.641 -7.678 -18.833 1.00 90.56 125 LEU A C 1
ATOM 986 O O . LEU A 1 125 ? 12.168 -6.573 -18.950 1.00 90.56 125 LEU A O 1
ATOM 990 N N . MET A 1 126 ? 11.432 -8.467 -19.885 1.00 90.25 126 MET A N 1
ATOM 991 C CA . MET A 1 126 ? 11.836 -8.115 -21.247 1.00 90.25 126 MET A CA 1
ATOM 992 C C . MET A 1 126 ? 10.995 -6.984 -21.851 1.00 90.25 126 MET A C 1
ATOM 994 O O . MET A 1 126 ? 11.450 -6.350 -22.800 1.00 90.25 126 MET A O 1
ATOM 998 N N . GLN A 1 127 ? 9.792 -6.718 -21.337 1.00 91.56 127 GLN A N 1
ATOM 999 C CA . GLN A 1 127 ? 9.012 -5.525 -21.672 1.00 91.56 127 GLN A CA 1
ATOM 1000 C C . GLN A 1 127 ? 9.637 -4.261 -21.066 1.00 91.56 127 GLN A C 1
ATOM 1002 O O . GLN A 1 127 ? 9.730 -3.254 -21.759 1.00 91.56 127 GLN A O 1
ATOM 1007 N N . LEU A 1 128 ? 10.079 -4.319 -19.805 1.00 90.06 128 LEU A N 1
ATOM 1008 C CA . LEU A 1 128 ? 10.619 -3.168 -19.062 1.00 90.06 128 LEU A CA 1
ATOM 1009 C C . LEU A 1 128 ? 12.034 -2.755 -19.495 1.00 90.06 128 LEU A C 1
ATOM 1011 O O . LEU A 1 128 ? 12.468 -1.641 -19.221 1.00 90.06 128 LEU A O 1
ATOM 1015 N N . LEU A 1 129 ? 12.772 -3.658 -20.142 1.00 85.62 129 LEU A N 1
ATOM 1016 C CA . LEU A 1 129 ? 14.146 -3.426 -20.603 1.00 85.62 129 LEU A CA 1
ATOM 1017 C C . LEU A 1 129 ? 14.238 -2.879 -22.040 1.00 85.62 129 LEU A C 1
ATOM 1019 O O . LEU A 1 129 ? 15.344 -2.782 -22.575 1.00 85.62 129 LEU A O 1
ATOM 1023 N N . ARG A 1 130 ? 13.102 -2.573 -22.675 1.00 73.88 130 ARG A N 1
ATOM 1024 C CA . ARG A 1 130 ? 13.028 -1.962 -24.014 1.00 73.88 130 ARG A CA 1
ATOM 1025 C C . ARG A 1 130 ? 13.014 -0.445 -23.926 1.00 73.88 130 ARG A C 1
ATOM 1027 O O . ARG A 1 130 ? 13.636 0.164 -24.822 1.00 73.88 130 ARG A O 1
#

Radius of gyration: 16.76 Å; chains: 1; bounding box: 42×25×47 Å

Secondary structure (DSSP, 8-state):
--------SBTTTB--HHHHHHHHHHHHHHTT----HHHHHHHTTS-HHHHHHHHHHHS--SSS-HHHHHHHHHHHHS-HHHHHHHHHTT---EE---GGGTT-GGGTTSSEE-S-GGG--HHHHHHHT-

pLDDT: mean 86.68, std 7.61, range [54.38, 96.06]

InterPro domains:
  IPR023198 Phosphoglycolate phosphatase-like, domain 2 [G3DSA:1.10.150.240] (15-81)
  IPR036412 HAD-like superfamily [SSF56784] (4-63)

Sequence (130 aa):
MTYAVIFDMDGLLIESEPLWKEAERQVFSSVGVQVTDSLAEQTAAMTTRAVTEFWFSRNPWVGKSLDEVEDAEARRCVSHSGLIAAKRANIQAVAVPHPDEYHNEKFTVADLKLKSLSDFNDEHLMQLLR

O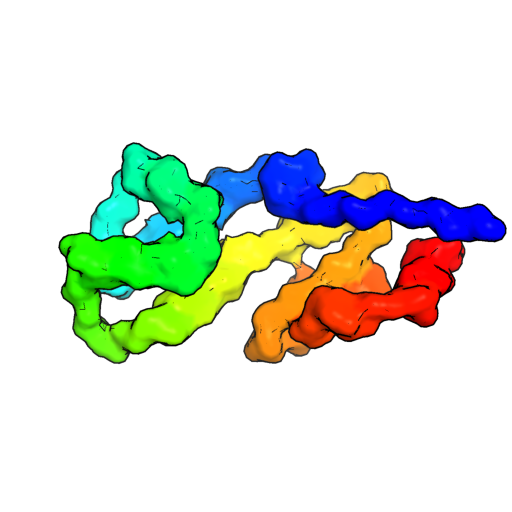rganism: NCBI:txid2485123